Protein AF-A0A1A8VIP0-F1 (afdb_monomer)

Solvent-accessible surface area (backbone atoms only — not comparable to full-atom values): 6331 Å² total; per-residue (Å²): 91,70,69,45,44,76,73,71,49,72,47,48,66,21,36,66,68,33,74,80,50,39,43,74,36,68,90,30,36,40,79,95,49,52,78,82,60,45,67,40,96,59,84,62,82,94,52,80,91,53,63,58,21,44,44,18,65,33,34,52,54,64,33,68,80,78,44,63,19,43,43,49,69,89,47,78,83,64,72,39,43,78,48,91,53,77,28,75,64,50,52,49,50,53,32,63,76,68,64,55,75,83,76,93,123

Radius of gyration: 14.43 Å; Cα contacts (8 Å, |Δi|>4): 148; chains: 1; bounding box: 31×25×49 Å

Secondary structure (DSSP, 8-state):
-HHHHHTT---GGGSTTGGGTEEE-GGGB-GGGGGGG-------TT----TT-TTSPPTTTTBSSSS-SEEESS-TT---S--SS--HHHHHHHHHHTT------

Mean predicted aligned error: 3.68 Å

pLDDT: mean 93.76, std 9.65, range [39.34, 98.5]

Nearest PDB structures (foldseek):
  3vtg-assembly1_A  TM=9.807E-01  e=1.316E-11  Oryzias latipes
  3lqb-assembly1_A  TM=9.749E-01  e=3.129E-11  Danio rerio
  7uai-assembly1_D  TM=9.371E-01  e=1.592E-09  Homo sapiens
  4gwm-assembly1_A  TM=8.886E-01  e=8.744E-10  Homo sapiens
  7uab-assembly1_H  TM=8.991E-01  e=1.342E-08  Homo sapiens

InterPro domains:
  IPR001506 Peptidase M12A [PF01400] (1-99)
  IPR001506 Peptidase M12A [PR00480] (12-29)
  IPR001506 Peptidase M12A [PR00480] (48-63)
  IPR001506 Peptidase M12A [PR00480] (86-99)
  IPR001506 Peptidase M12A [PS51864] (1-101)
  IPR024079 Metallopeptidase, catalytic domain superfamily [G3DSA:3.40.390.10] (1-101)

Sequence (105 aa):
HEFMHALGFVHEQSRFDRDNYITIMWPNIWRDRFRNFEKFKTENLDLPYDYSSIMHFGMYAYSMDGEPTIVPKTNRNIKLGQASSLSHVDKLKINRLYQCAVKDD

Organism: Nothobranchius furzeri (NCBI:txid105023)

Foldseek 3Di:
DVVVVVVVDAALLQAPCNVVWKDFPVVQADPVCVVSNHHDPDDLLPFDRDQQACRWDFQCPRGPPSHGRMATPPDRPRTHNPHPDGDPSNVVVSCSVVVPDDPPD

Structure (mmCIF, N/CA/C/O backbone):
data_AF-A0A1A8VIP0-F1
#
_entry.id   AF-A0A1A8VIP0-F1
#
loop_
_atom_site.group_PDB
_atom_site.id
_atom_site.type_symbol
_atom_site.label_atom_id
_atom_site.label_alt_id
_atom_site.label_comp_id
_atom_site.label_asym_id
_atom_site.label_entity_id
_atom_site.label_seq_id
_atom_site.pdbx_PDB_ins_code
_atom_site.Cartn_x
_atom_site.Cartn_y
_atom_site.Cartn_z
_atom_site.occupancy
_atom_site.B_iso_or_equiv
_atom_site.auth_seq_id
_atom_site.auth_comp_id
_atom_site.auth_asym_id
_atom_site.auth_atom_id
_atom_site.pdbx_PDB_model_num
ATOM 1 N N . HIS A 1 1 ? -1.433 -8.843 7.876 1.00 95.88 1 HIS A N 1
ATOM 2 C CA . HIS A 1 1 ? -1.770 -8.612 6.464 1.00 95.88 1 HIS A CA 1
ATOM 3 C C . HIS A 1 1 ? -3.065 -9.332 6.110 1.00 95.88 1 HIS A C 1
ATOM 5 O O . HIS A 1 1 ? -4.100 -8.688 6.131 1.00 95.88 1 HIS A O 1
ATOM 11 N N . GLU A 1 2 ? -3.067 -10.661 5.957 1.00 97.31 2 GLU A N 1
ATOM 12 C CA . GLU A 1 2 ? -4.267 -11.407 5.519 1.00 97.31 2 GLU A CA 1
ATOM 13 C C . GLU A 1 2 ? -5.515 -11.203 6.390 1.00 97.31 2 GLU A C 1
ATOM 15 O O . GLU A 1 2 ? -6.611 -11.005 5.876 1.00 97.31 2 GLU A O 1
ATOM 20 N N . PHE A 1 3 ? -5.370 -11.151 7.717 1.00 96.88 3 PHE A N 1
ATOM 21 C CA . PHE A 1 3 ? -6.512 -10.848 8.587 1.00 96.88 3 PHE A CA 1
ATOM 22 C C . PHE A 1 3 ? -7.084 -9.439 8.376 1.00 96.88 3 PHE A C 1
ATOM 24 O O . PHE A 1 3 ? -8.282 -9.250 8.533 1.00 96.88 3 PHE A O 1
ATOM 31 N N . MET A 1 4 ? -6.278 -8.450 7.973 1.00 96.44 4 MET A N 1
ATOM 32 C CA . MET A 1 4 ? -6.815 -7.131 7.617 1.00 96.44 4 MET A CA 1
ATOM 33 C C . MET A 1 4 ? -7.627 -7.188 6.322 1.00 96.44 4 MET A C 1
ATOM 35 O O . MET A 1 4 ? -8.665 -6.535 6.249 1.00 96.44 4 MET A O 1
ATOM 39 N N . HIS A 1 5 ? -7.225 -8.003 5.341 1.00 97.12 5 HIS A N 1
ATOM 40 C CA . HIS A 1 5 ? -8.074 -8.273 4.179 1.00 97.12 5 HIS A CA 1
ATOM 41 C C . HIS A 1 5 ? -9.406 -8.904 4.584 1.00 97.12 5 HIS A C 1
ATOM 43 O O . HIS A 1 5 ? -10.453 -8.439 4.141 1.00 97.12 5 HIS A O 1
ATOM 49 N N . ALA A 1 6 ? -9.386 -9.896 5.481 1.00 97.44 6 ALA A N 1
ATOM 50 C CA . ALA A 1 6 ? -10.608 -10.509 6.005 1.00 97.44 6 ALA A CA 1
ATOM 51 C C . ALA A 1 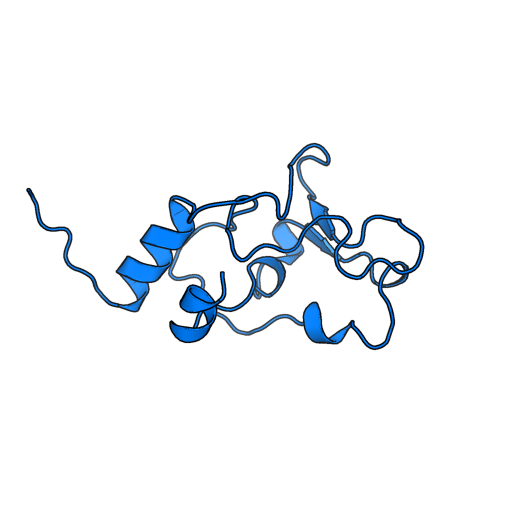6 ? -11.517 -9.502 6.740 1.00 97.44 6 ALA A C 1
ATOM 53 O O . ALA A 1 6 ? -12.736 -9.630 6.693 1.00 97.44 6 ALA A O 1
ATOM 54 N N . LEU A 1 7 ? -10.933 -8.475 7.368 1.00 95.50 7 LEU A N 1
ATOM 55 C CA . LEU A 1 7 ? -11.654 -7.367 8.003 1.00 95.50 7 LEU A CA 1
ATOM 56 C C . LEU A 1 7 ? -12.165 -6.301 7.013 1.00 95.50 7 LEU A C 1
ATOM 58 O O . LEU A 1 7 ? -12.797 -5.341 7.449 1.00 95.50 7 LEU A O 1
ATOM 62 N N . GLY A 1 8 ? -11.909 -6.445 5.710 1.00 93.94 8 GLY A N 1
ATOM 63 C CA . GLY A 1 8 ? -12.403 -5.540 4.667 1.00 93.94 8 GLY A CA 1
ATOM 64 C C . GLY A 1 8 ? -11.417 -4.459 4.218 1.00 93.94 8 GLY A C 1
ATOM 65 O O . GLY A 1 8 ? -11.790 -3.587 3.434 1.00 93.94 8 GLY A O 1
ATOM 66 N N . PHE A 1 9 ? -10.160 -4.496 4.669 1.00 95.56 9 PHE A N 1
ATOM 67 C CA . PHE A 1 9 ? -9.141 -3.551 4.210 1.00 95.56 9 PHE A CA 1
ATOM 68 C C . PHE A 1 9 ? -8.492 -4.023 2.909 1.00 95.56 9 PHE A C 1
ATOM 70 O O . PHE A 1 9 ? -8.125 -5.187 2.757 1.00 95.56 9 PHE A O 1
ATOM 77 N N . VAL A 1 10 ? -8.295 -3.103 1.970 1.00 95.62 10 VAL A N 1
ATOM 78 C CA . VAL A 1 10 ? -7.475 -3.335 0.773 1.00 95.62 10 VAL A CA 1
ATOM 79 C C . VAL A 1 10 ? -6.050 -2.840 1.008 1.00 95.62 10 VAL A C 1
ATOM 81 O O . VAL A 1 10 ? -5.738 -2.270 2.054 1.00 95.62 10 VAL A O 1
ATOM 84 N N . HIS A 1 11 ? -5.172 -3.058 0.034 1.00 97.62 11 HIS A N 1
ATOM 85 C CA . HIS A 1 11 ? -3.805 -2.567 0.116 1.00 97.62 11 HIS A CA 1
ATOM 86 C C . HIS A 1 11 ? -3.717 -1.034 0.206 1.00 97.62 11 HIS A C 1
ATOM 88 O O . HIS A 1 11 ? -4.519 -0.315 -0.393 1.00 97.62 11 HIS A O 1
ATOM 94 N N . GLU A 1 12 ? -2.693 -0.513 0.883 1.00 97.62 12 GLU A N 1
ATOM 95 C CA . GLU A 1 12 ? -2.548 0.936 1.082 1.00 97.62 12 GLU A CA 1
ATOM 96 C C . GLU A 1 12 ? -2.286 1.669 -0.242 1.00 97.62 12 GLU A C 1
ATOM 98 O O . GLU A 1 12 ? -2.905 2.698 -0.520 1.00 97.62 12 GLU A O 1
ATOM 103 N N . GLN A 1 13 ? -1.472 1.084 -1.133 1.00 97.75 13 GLN A N 1
ATOM 104 C CA . GLN A 1 13 ? -1.253 1.618 -2.486 1.00 97.75 13 GLN A CA 1
ATOM 105 C C . GLN A 1 13 ? -2.480 1.489 -3.398 1.00 97.75 13 GLN A C 1
ATOM 107 O O . GLN A 1 13 ? -2.427 1.857 -4.567 1.00 97.75 13 GLN A O 1
ATOM 112 N N . SER A 1 14 ? -3.585 0.938 -2.910 1.00 97.12 14 SER A N 1
ATOM 113 C CA . SER A 1 14 ? -4.845 0.836 -3.640 1.00 97.12 14 SER A CA 1
ATOM 114 C C . SER A 1 14 ? -5.844 1.929 -3.251 1.00 97.12 14 SER A C 1
ATOM 116 O O . SER A 1 14 ? -6.913 2.002 -3.855 1.00 97.12 14 SER A O 1
ATOM 118 N N . ARG A 1 15 ? -5.507 2.822 -2.310 1.00 96.44 15 ARG A N 1
ATOM 119 C CA . ARG A 1 15 ? -6.351 3.974 -1.959 1.00 96.44 15 ARG A CA 1
ATOM 120 C C . ARG A 1 15 ? -6.610 4.898 -3.148 1.00 96.44 15 ARG A C 1
ATOM 122 O O . ARG A 1 15 ? -5.756 5.080 -4.022 1.00 96.44 15 ARG A O 1
ATOM 129 N N . PHE A 1 16 ? -7.772 5.551 -3.145 1.00 95.44 16 PHE A N 1
ATOM 130 C CA . PHE A 1 16 ? -8.150 6.488 -4.208 1.00 95.44 16 PHE A CA 1
ATOM 131 C C . PHE A 1 16 ? -7.236 7.728 -4.279 1.00 95.44 16 PHE A C 1
ATOM 133 O O . PHE A 1 16 ? -7.017 8.262 -5.367 1.00 95.44 16 PHE A O 1
ATOM 140 N N . ASP A 1 17 ? -6.690 8.162 -3.137 1.00 95.75 17 ASP A N 1
ATOM 141 C CA . ASP A 1 17 ? -5.837 9.346 -2.971 1.00 95.75 17 ASP A CA 1
ATOM 142 C C . ASP A 1 17 ? -4.335 9.041 -3.063 1.00 95.75 17 ASP A C 1
ATOM 144 O O . ASP A 1 17 ? -3.518 9.954 -2.931 1.00 95.75 17 ASP A O 1
ATOM 148 N N . ARG A 1 18 ? -3.945 7.784 -3.323 1.00 96.88 18 ARG A N 1
ATOM 149 C CA . ARG A 1 18 ? -2.536 7.349 -3.336 1.00 96.88 18 ARG A CA 1
ATOM 150 C C . ARG A 1 18 ? -1.637 8.201 -4.232 1.00 96.88 18 ARG A C 1
ATOM 152 O O . ARG A 1 18 ? -0.453 8.339 -3.952 1.00 96.88 18 ARG A O 1
ATOM 159 N N . ASP A 1 19 ? -2.187 8.750 -5.319 1.00 97.31 19 ASP A N 1
ATOM 160 C CA . ASP A 1 19 ? -1.408 9.469 -6.326 1.00 97.31 19 ASP A CA 1
ATOM 161 C C . ASP A 1 19 ? -0.910 10.816 -5.772 1.00 97.31 19 ASP A C 1
ATOM 163 O O . ASP A 1 19 ? -0.071 11.459 -6.393 1.00 9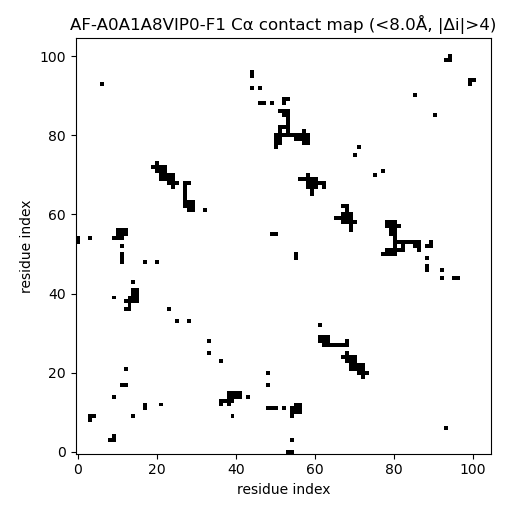7.31 19 ASP A O 1
ATOM 167 N N . ASN A 1 20 ? -1.353 11.239 -4.584 1.00 97.06 20 ASN A N 1
ATOM 168 C CA . ASN A 1 20 ? -0.762 12.359 -3.847 1.00 97.06 20 ASN A CA 1
ATOM 169 C C . ASN A 1 20 ? 0.539 11.971 -3.115 1.00 97.06 20 ASN A C 1
ATOM 171 O O . ASN A 1 20 ? 1.338 12.841 -2.779 1.00 97.06 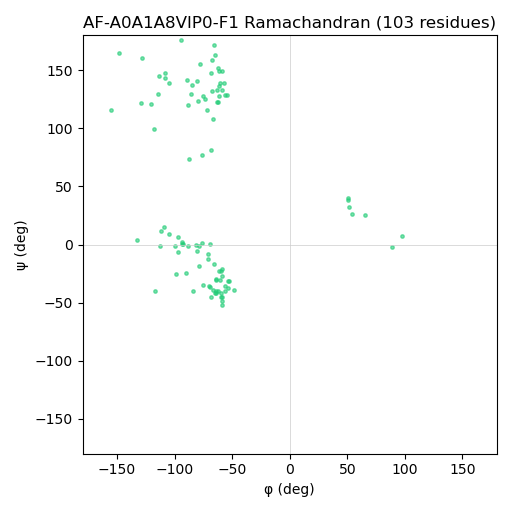20 ASN A O 1
ATOM 175 N N . TYR A 1 21 ? 0.775 10.675 -2.895 1.00 97.50 21 TYR A N 1
ATOM 176 C CA . TYR A 1 21 ? 1.817 10.145 -2.009 1.00 97.50 21 TYR A CA 1
ATOM 177 C C . TYR A 1 21 ? 2.860 9.315 -2.760 1.00 97.50 21 TYR A C 1
ATOM 179 O O . TYR A 1 21 ? 4.059 9.434 -2.511 1.00 97.50 21 TYR A O 1
ATOM 187 N N . ILE A 1 22 ? 2.423 8.507 -3.723 1.00 98.38 22 ILE A N 1
ATOM 188 C CA . ILE A 1 22 ? 3.275 7.597 -4.491 1.00 98.38 22 ILE A CA 1
ATOM 189 C C . ILE A 1 22 ? 3.078 7.777 -5.996 1.00 98.38 22 ILE A C 1
ATOM 191 O O . ILE A 1 22 ? 2.061 8.288 -6.465 1.00 98.38 22 ILE A O 1
ATOM 195 N N . THR A 1 23 ? 4.064 7.317 -6.757 1.00 98.31 23 THR A N 1
ATOM 196 C CA . THR A 1 23 ? 3.989 7.130 -8.205 1.00 98.31 23 THR A CA 1
ATOM 197 C C . THR A 1 23 ? 4.094 5.639 -8.509 1.00 98.31 23 THR A C 1
ATOM 199 O O . THR A 1 23 ? 5.016 4.978 -8.029 1.00 98.31 23 THR A O 1
ATOM 202 N N . ILE A 1 24 ? 3.161 5.119 -9.311 1.00 98.50 24 ILE A N 1
ATOM 203 C CA . ILE A 1 24 ? 3.224 3.752 -9.842 1.00 98.50 24 ILE A CA 1
ATOM 204 C C . ILE A 1 24 ? 4.005 3.768 -11.157 1.00 98.50 24 ILE A C 1
ATOM 206 O O . ILE A 1 24 ? 3.608 4.434 -12.114 1.00 98.50 24 ILE A O 1
ATOM 210 N N . MET A 1 25 ? 5.104 3.021 -11.210 1.00 98.12 25 MET A N 1
ATOM 211 C CA . MET A 1 25 ? 5.944 2.873 -12.398 1.00 98.12 25 MET A CA 1
ATOM 212 C C . MET A 1 25 ? 5.410 1.728 -13.264 1.00 98.12 25 MET A C 1
ATOM 214 O O . MET A 1 25 ? 5.987 0.647 -13.307 1.00 98.12 25 MET A O 1
ATOM 218 N N . TRP A 1 26 ? 4.288 1.962 -13.952 1.00 98.00 26 TRP A N 1
ATOM 219 C CA . TRP A 1 26 ? 3.621 0.960 -14.801 1.00 98.00 26 TRP A CA 1
ATOM 220 C C . TRP A 1 26 ? 4.534 0.201 -15.777 1.00 98.00 26 TRP A C 1
ATOM 222 O O . TRP A 1 26 ? 4.337 -1.005 -15.915 1.00 98.00 26 TRP A O 1
ATOM 232 N N . PRO A 1 27 ? 5.532 0.837 -16.430 1.00 97.88 27 PRO A N 1
ATOM 233 C CA . PRO A 1 27 ? 6.452 0.126 -17.317 1.00 97.88 27 PRO A CA 1
ATOM 234 C C . PRO A 1 27 ? 7.289 -0.958 -16.627 1.00 97.88 27 PRO A C 1
ATOM 236 O O . PRO A 1 27 ? 7.713 -1.882 -17.307 1.00 97.88 27 PRO A O 1
ATOM 239 N N . ASN A 1 28 ? 7.485 -0.867 -15.307 1.00 98.38 28 ASN A N 1
ATOM 240 C CA . ASN A 1 28 ? 8.339 -1.772 -14.531 1.00 98.38 28 ASN A CA 1
ATOM 241 C C . ASN A 1 28 ? 7.552 -2.959 -13.941 1.00 98.38 28 ASN A C 1
ATOM 243 O O . ASN A 1 28 ? 8.113 -3.775 -13.214 1.00 98.38 28 ASN A O 1
ATOM 247 N N . ILE A 1 29 ? 6.241 -3.049 -14.190 1.00 98.50 29 ILE A N 1
ATOM 248 C CA . ILE A 1 29 ? 5.353 -4.063 -13.604 1.00 98.50 29 ILE A CA 1
ATOM 249 C C . ILE A 1 29 ? 5.028 -5.127 -14.657 1.00 98.50 29 ILE A C 1
ATOM 251 O O . ILE A 1 29 ? 4.705 -4.808 -15.803 1.00 98.50 29 ILE A O 1
ATOM 255 N N . TRP A 1 30 ? 5.018 -6.403 -14.261 1.00 97.94 30 TRP A N 1
ATOM 256 C CA . TRP A 1 30 ? 4.478 -7.468 -15.112 1.00 97.94 30 TRP A CA 1
ATOM 257 C C . TRP A 1 30 ? 3.033 -7.162 -15.543 1.00 97.94 30 TRP A C 1
ATOM 259 O O . TRP A 1 30 ? 2.167 -6.892 -14.710 1.00 97.94 30 TRP A O 1
ATOM 269 N N . ARG A 1 31 ? 2.740 -7.231 -16.849 1.00 96.50 31 ARG A N 1
ATOM 270 C CA . ARG A 1 31 ? 1.421 -6.846 -17.399 1.00 96.50 31 ARG A CA 1
ATOM 271 C C . ARG A 1 31 ? 0.249 -7.604 -16.766 1.00 96.50 31 ARG A C 1
ATOM 273 O O . ARG A 1 31 ? -0.808 -7.023 -16.540 1.00 96.50 31 ARG A O 1
ATOM 280 N N . ASP A 1 32 ? 0.439 -8.877 -16.431 1.00 97.50 32 ASP A N 1
ATOM 281 C CA . ASP A 1 32 ? -0.558 -9.727 -15.766 1.00 97.50 32 ASP A CA 1
ATOM 282 C C . ASP A 1 32 ? -0.716 -9.432 -14.256 1.00 97.50 32 ASP A C 1
ATOM 284 O O . ASP A 1 32 ? -1.504 -10.082 -13.567 1.00 97.50 32 ASP A O 1
ATOM 288 N N . ARG A 1 33 ? 0.016 -8.444 -13.726 1.00 97.69 33 ARG A N 1
ATOM 289 C CA . ARG A 1 33 ? -0.059 -7.957 -12.339 1.00 97.69 33 ARG A CA 1
ATOM 290 C C . ARG A 1 33 ? -0.614 -6.541 -12.220 1.00 97.69 33 ARG A C 1
ATOM 292 O O . ARG A 1 33 ? -0.796 -6.081 -11.097 1.00 97.69 33 ARG A O 1
ATOM 299 N N . PHE A 1 34 ? -0.955 -5.865 -13.321 1.00 97.62 34 PHE A N 1
ATOM 300 C CA . PHE A 1 34 ? -1.485 -4.490 -13.292 1.00 97.62 34 PHE A CA 1
ATOM 301 C C . PHE A 1 34 ? -2.701 -4.330 -12.372 1.00 97.62 34 PHE A C 1
ATOM 303 O O . PHE A 1 34 ? -2.789 -3.346 -11.640 1.00 97.62 34 PHE A O 1
ATOM 310 N N . ARG A 1 35 ? -3.581 -5.337 -12.331 1.00 97.06 35 ARG A N 1
ATOM 311 C CA . ARG A 1 35 ? -4.772 -5.335 -11.468 1.00 97.06 35 ARG A CA 1
ATOM 312 C C . ARG A 1 35 ? -4.445 -5.205 -9.974 1.00 97.06 35 ARG A C 1
ATOM 314 O O . ARG A 1 35 ? -5.227 -4.627 -9.230 1.00 97.06 35 ARG A O 1
ATOM 321 N N . ASN A 1 36 ? -3.264 -5.647 -9.532 1.00 97.44 36 ASN A N 1
ATOM 322 C CA . ASN A 1 36 ? -2.826 -5.524 -8.134 1.00 97.44 36 ASN A CA 1
ATOM 323 C C . ASN A 1 36 ? -2.494 -4.075 -7.725 1.00 97.44 36 ASN A C 1
ATOM 325 O O . ASN A 1 36 ? -2.314 -3.790 -6.541 1.00 97.44 36 ASN A O 1
ATOM 329 N N . PHE A 1 37 ? -2.395 -3.170 -8.700 1.00 98.00 37 PHE A N 1
ATOM 330 C CA . PHE A 1 37 ? -2.119 -1.747 -8.519 1.00 98.00 37 PHE A CA 1
ATOM 331 C C . PHE A 1 37 ? -3.330 -0.886 -8.890 1.00 98.00 37 PHE A C 1
ATOM 333 O O . PHE A 1 37 ? -3.208 0.334 -9.015 1.00 98.00 37 PHE A O 1
ATOM 340 N N . GLU A 1 38 ? -4.513 -1.468 -9.084 1.00 96.31 38 GLU A N 1
ATOM 341 C CA . GLU A 1 38 ? -5.731 -0.694 -9.317 1.00 96.31 38 GLU A CA 1
ATOM 342 C C . GLU A 1 38 ? -6.141 0.079 -8.054 1.00 96.31 38 GLU A C 1
ATOM 344 O O . GLU A 1 38 ? -5.874 -0.333 -6.918 1.00 96.31 38 GLU A O 1
ATOM 349 N N . LYS A 1 39 ? -6.736 1.260 -8.264 1.00 96.56 39 LYS A N 1
ATOM 350 C CA . LYS A 1 39 ? -7.340 2.042 -7.181 1.00 96.56 39 LYS A CA 1
ATOM 351 C C . LYS A 1 39 ? -8.711 1.472 -6.870 1.00 96.56 39 LYS A C 1
ATOM 353 O O . LYS A 1 39 ? -9.476 1.167 -7.780 1.00 96.56 39 LYS A O 1
ATOM 358 N N . PHE A 1 40 ? -9.044 1.435 -5.593 1.00 92.38 40 PHE A N 1
ATOM 359 C CA . PHE A 1 40 ? -10.380 1.143 -5.110 1.00 92.38 40 PHE A CA 1
ATOM 360 C C . PHE A 1 40 ? -10.988 2.429 -4.556 1.00 92.38 40 PHE A C 1
ATOM 362 O O . PHE A 1 40 ? -10.287 3.291 -4.018 1.00 92.38 40 PHE A O 1
ATOM 369 N N . LYS A 1 41 ? -12.309 2.570 -4.686 1.00 85.81 41 LYS A N 1
ATOM 370 C CA . LYS A 1 41 ? -13.053 3.647 -4.030 1.00 85.81 41 LYS A CA 1
ATOM 371 C C . LYS A 1 41 ? -13.192 3.297 -2.547 1.00 85.81 41 LYS A C 1
ATOM 373 O O . LYS A 1 41 ? -14.219 2.788 -2.117 1.00 85.81 41 LYS A O 1
ATOM 378 N N . THR A 1 42 ? -12.108 3.487 -1.807 1.00 78.12 42 THR A N 1
ATOM 379 C CA . THR A 1 42 ? -12.026 3.226 -0.369 1.00 78.12 42 THR A CA 1
ATOM 380 C C . THR A 1 42 ? -12.440 4.459 0.414 1.00 78.12 42 THR A C 1
ATOM 382 O O . THR A 1 42 ? -12.067 5.575 0.054 1.00 78.12 42 THR A O 1
ATOM 385 N N . GLU A 1 43 ? -13.147 4.271 1.522 1.00 79.19 43 GLU A N 1
ATOM 386 C CA . GLU A 1 43 ? -13.209 5.309 2.545 1.00 79.19 43 GLU A CA 1
ATOM 387 C C . GLU A 1 43 ? -11.884 5.322 3.305 1.00 79.19 43 GLU A C 1
ATOM 389 O O . GLU A 1 43 ? -11.419 4.295 3.796 1.00 79.19 43 GLU A O 1
ATOM 394 N N . ASN A 1 44 ? -11.259 6.493 3.403 1.00 85.38 44 ASN A N 1
ATOM 395 C CA . ASN A 1 44 ? -9.999 6.643 4.132 1.00 85.38 44 ASN A CA 1
ATOM 396 C C . ASN A 1 44 ? -10.211 6.776 5.646 1.00 85.38 44 ASN A C 1
ATOM 398 O O . ASN A 1 44 ? -9.234 6.919 6.378 1.00 85.38 44 ASN A O 1
ATOM 402 N N . LEU A 1 45 ? -11.470 6.742 6.105 1.00 89.81 45 LEU A N 1
ATOM 403 C CA . LEU A 1 45 ? -11.872 6.889 7.505 1.00 89.81 45 LEU A CA 1
ATOM 404 C C . LEU A 1 45 ? -11.271 8.140 8.163 1.00 89.81 45 LEU A C 1
ATOM 406 O O . LEU A 1 45 ? -10.934 8.093 9.343 1.00 89.81 45 LEU A O 1
ATOM 410 N N . ASP A 1 46 ? -11.059 9.218 7.398 1.00 91.31 46 ASP A N 1
ATOM 411 C CA . ASP A 1 46 ? -10.342 10.436 7.808 1.00 91.31 46 ASP A CA 1
ATOM 412 C C . ASP A 1 46 ? -8.960 10.169 8.434 1.00 91.31 46 ASP A C 1
ATOM 414 O O . ASP A 1 46 ? -8.556 10.796 9.420 1.00 91.31 46 ASP A O 1
ATOM 418 N N . LEU A 1 47 ? -8.237 9.184 7.891 1.00 95.31 47 LEU A N 1
ATOM 419 C CA . LEU A 1 47 ? -6.878 8.826 8.287 1.00 95.31 47 LEU A CA 1
ATOM 420 C C . LEU A 1 47 ? -5.868 9.107 7.162 1.00 95.31 47 LEU A C 1
ATOM 422 O O . LEU A 1 47 ? -6.168 8.918 5.972 1.00 95.31 47 LEU A O 1
ATOM 426 N N . PRO A 1 48 ? -4.641 9.530 7.521 1.00 96.38 48 PRO A N 1
ATOM 427 C CA . PRO A 1 48 ? -3.599 9.830 6.546 1.00 96.38 48 PRO A CA 1
ATOM 428 C C . PRO A 1 48 ? -3.165 8.577 5.774 1.00 96.38 48 PRO A C 1
ATOM 430 O O . PRO A 1 48 ? -3.433 7.444 6.182 1.00 96.38 48 PRO A O 1
ATOM 433 N N . TYR A 1 49 ? -2.492 8.790 4.644 1.00 96.94 49 TYR A N 1
ATOM 434 C CA . TYR A 1 49 ? -1.803 7.724 3.919 1.00 96.94 49 TYR A CA 1
ATOM 435 C C . TYR A 1 49 ? -0.619 7.211 4.740 1.00 96.94 49 TYR A C 1
ATOM 437 O O . TYR A 1 49 ? 0.185 8.010 5.228 1.00 96.94 49 TYR A O 1
ATOM 445 N N . ASP A 1 50 ? -0.498 5.893 4.877 1.00 97.06 50 ASP A N 1
ATOM 446 C CA . ASP A 1 50 ? 0.505 5.284 5.745 1.00 97.06 50 ASP A CA 1
ATOM 447 C C . ASP A 1 50 ? 1.507 4.408 4.983 1.00 97.06 50 ASP A C 1
ATOM 449 O O . ASP A 1 50 ? 1.273 3.230 4.719 1.00 97.06 50 ASP A O 1
ATOM 453 N N . TYR A 1 51 ? 2.686 4.964 4.700 1.00 97.25 51 TYR A N 1
ATOM 454 C CA . TYR A 1 51 ? 3.795 4.222 4.087 1.00 97.25 51 TYR A CA 1
ATOM 455 C C . TYR A 1 51 ? 4.272 3.015 4.915 1.00 97.25 51 TYR A C 1
ATOM 457 O O . TYR A 1 51 ? 4.882 2.102 4.361 1.00 97.25 51 TYR A O 1
ATOM 465 N N . SER A 1 52 ? 4.019 3.021 6.229 1.00 96.69 52 SER A N 1
ATOM 466 C CA . SER A 1 52 ? 4.404 1.958 7.163 1.00 96.69 52 SER A CA 1
ATOM 467 C C . SER A 1 52 ? 3.313 0.912 7.389 1.00 96.69 52 SER A C 1
ATOM 469 O O . SER A 1 52 ? 3.534 -0.026 8.156 1.00 96.69 52 SER A O 1
ATOM 471 N N . SER A 1 53 ? 2.159 1.053 6.729 1.00 97.69 53 SER A N 1
ATOM 472 C CA . SER A 1 53 ? 1.051 0.112 6.859 1.00 97.69 53 SER A CA 1
ATOM 473 C C . SER A 1 53 ? 1.504 -1.296 6.490 1.00 97.69 53 SER A C 1
ATOM 475 O O . SER A 1 53 ? 2.182 -1.504 5.477 1.00 97.69 53 SER A O 1
ATOM 477 N N . ILE A 1 54 ? 1.051 -2.288 7.262 1.00 98.06 54 ILE A N 1
ATOM 478 C CA . ILE A 1 54 ? 1.244 -3.697 6.904 1.00 98.06 54 ILE A CA 1
ATOM 479 C C . ILE A 1 54 ? 0.607 -4.023 5.550 1.00 98.06 54 ILE A C 1
ATOM 481 O O . ILE A 1 54 ? 0.994 -5.003 4.926 1.00 98.06 54 ILE A O 1
ATOM 485 N N . MET A 1 55 ? -0.352 -3.208 5.101 1.00 97.75 55 MET A N 1
ATOM 486 C CA . MET A 1 55 ? -1.085 -3.352 3.846 1.00 97.75 55 MET A CA 1
ATOM 487 C C . MET A 1 55 ? -0.399 -2.668 2.661 1.00 97.75 55 MET A C 1
ATOM 489 O O . MET A 1 55 ? -0.921 -2.724 1.550 1.00 97.75 55 MET A O 1
ATOM 493 N N . HIS A 1 56 ? 0.741 -2.005 2.855 1.00 98.19 56 HIS A N 1
ATOM 494 C CA . HIS A 1 56 ? 1.450 -1.339 1.768 1.00 98.19 56 HIS A CA 1
ATOM 495 C C . HIS A 1 56 ? 2.383 -2.314 1.039 1.00 98.19 56 HIS A C 1
ATOM 497 O O . HIS A 1 56 ? 3.230 -2.962 1.652 1.00 98.19 56 HIS A O 1
ATOM 503 N N . PHE A 1 57 ? 2.300 -2.377 -0.289 1.00 98.31 57 PHE A N 1
ATOM 504 C CA . PHE A 1 57 ? 3.281 -3.109 -1.095 1.00 98.31 57 PHE A CA 1
ATOM 505 C C . PHE A 1 57 ? 4.699 -2.553 -0.970 1.00 98.31 57 PHE A C 1
ATOM 507 O O . PHE A 1 57 ? 4.913 -1.359 -0.762 1.00 98.31 57 PHE A O 1
ATOM 514 N N . GLY A 1 58 ? 5.685 -3.429 -1.150 1.00 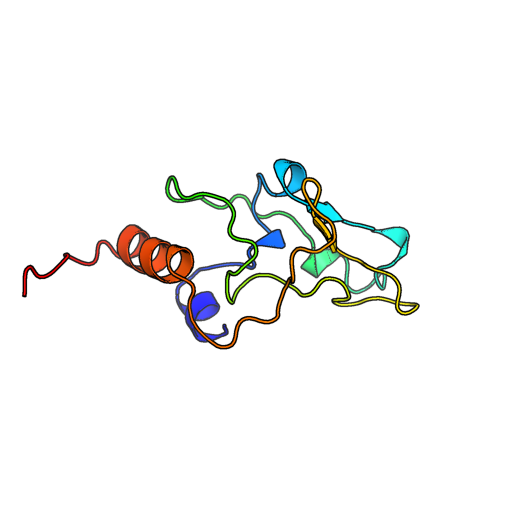97.69 58 GLY A N 1
ATOM 515 C CA . GLY A 1 58 ? 7.083 -3.026 -1.243 1.00 97.69 58 GLY A CA 1
ATOM 516 C C . GLY A 1 58 ? 7.386 -2.225 -2.511 1.00 97.69 58 GLY A C 1
ATOM 517 O O . GLY A 1 58 ? 6.692 -2.341 -3.518 1.00 97.69 58 GLY A O 1
ATOM 518 N N . MET A 1 59 ? 8.479 -1.459 -2.470 1.00 97.50 59 MET A N 1
ATOM 519 C CA . MET A 1 59 ? 8.968 -0.637 -3.590 1.00 97.50 59 MET A CA 1
ATOM 520 C C . MET A 1 59 ? 9.162 -1.430 -4.893 1.00 97.50 59 MET A C 1
ATOM 522 O O . MET A 1 59 ? 8.981 -0.873 -5.968 1.00 97.50 59 MET A O 1
ATOM 526 N N . TYR A 1 60 ? 9.505 -2.715 -4.791 1.00 97.69 60 TYR A N 1
ATOM 527 C CA . TYR A 1 60 ? 9.807 -3.608 -5.917 1.00 97.69 60 TYR A CA 1
ATOM 528 C C . TYR A 1 60 ? 8.724 -4.674 -6.144 1.00 97.69 60 TYR A C 1
ATOM 530 O O . TYR A 1 60 ? 8.965 -5.682 -6.809 1.00 97.69 60 TYR A O 1
ATOM 538 N N . ALA A 1 61 ? 7.535 -4.506 -5.555 1.00 97.94 61 ALA A N 1
ATOM 539 C CA . ALA A 1 61 ? 6.457 -5.480 -5.686 1.00 97.94 61 ALA A CA 1
ATOM 540 C C . ALA A 1 61 ? 6.119 -5.714 -7.165 1.00 97.94 61 ALA A C 1
ATOM 542 O O . ALA A 1 61 ? 5.889 -4.757 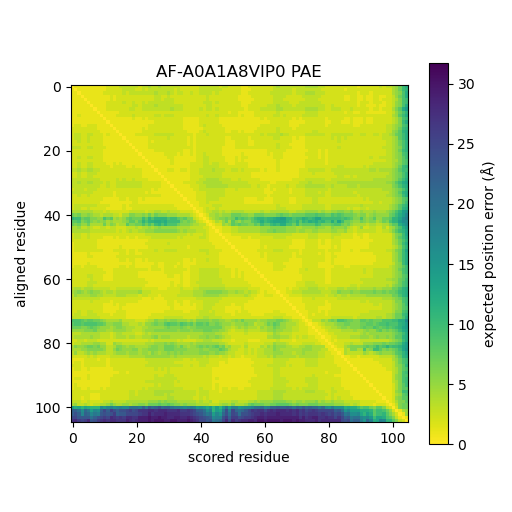-7.900 1.00 97.94 61 ALA A O 1
ATOM 543 N N . TYR A 1 62 ? 6.083 -6.979 -7.591 1.00 98.00 62 TYR A N 1
ATOM 544 C CA . TYR A 1 62 ? 5.781 -7.388 -8.972 1.00 98.00 62 TYR A CA 1
ATOM 545 C C . TYR A 1 62 ? 6.658 -6.741 -10.059 1.00 98.00 62 TYR A C 1
ATOM 547 O O . TYR A 1 62 ? 6.220 -6.634 -11.208 1.00 98.00 62 TYR A O 1
ATOM 555 N N . SER A 1 63 ? 7.877 -6.330 -9.703 1.00 98.12 63 SER A N 1
ATOM 556 C CA . SER A 1 63 ? 8.849 -5.814 -10.663 1.00 98.12 63 SER A CA 1
ATOM 557 C C . SER A 1 63 ? 9.198 -6.866 -11.721 1.00 98.12 63 SER A C 1
ATOM 559 O O . SER A 1 63 ? 9.329 -8.054 -11.404 1.00 98.12 63 SER A O 1
ATOM 561 N N . MET A 1 64 ? 9.320 -6.435 -12.977 1.00 97.38 64 MET A N 1
ATOM 562 C CA . MET A 1 64 ? 9.669 -7.313 -14.098 1.00 97.38 64 MET A CA 1
ATOM 563 C C . MET A 1 64 ? 11.167 -7.428 -14.368 1.00 97.38 64 MET A C 1
ATOM 565 O O . MET A 1 64 ? 11.613 -8.434 -14.911 1.00 97.38 64 MET A O 1
ATOM 569 N N . ASP A 1 65 ? 11.937 -6.429 -13.964 1.00 95.88 65 ASP A N 1
ATOM 570 C CA . ASP A 1 65 ? 13.359 -6.264 -14.272 1.00 95.88 65 ASP A CA 1
ATOM 571 C C . ASP A 1 65 ? 14.200 -5.909 -13.033 1.00 95.88 65 ASP A C 1
ATOM 573 O O . ASP A 1 65 ? 15.408 -5.717 -13.136 1.00 95.88 65 ASP A O 1
ATOM 577 N N . GLY A 1 66 ? 13.579 -5.872 -11.851 1.00 96.44 66 GLY A N 1
ATOM 578 C CA . GLY A 1 66 ? 14.222 -5.472 -10.600 1.00 96.44 66 GLY A CA 1
ATOM 579 C C . GLY A 1 66 ? 14.154 -3.969 -10.330 1.00 96.44 66 GLY A C 1
ATOM 580 O O . GLY A 1 66 ? 14.574 -3.538 -9.257 1.00 96.44 66 GLY A O 1
ATOM 581 N N . GLU A 1 67 ? 13.578 -3.173 -11.235 1.00 97.94 67 GLU A N 1
ATOM 582 C CA . GLU A 1 67 ? 13.396 -1.739 -11.032 1.00 97.94 67 GLU A CA 1
ATOM 583 C C . GLU A 1 67 ? 12.206 -1.430 -10.101 1.00 97.94 67 GLU A C 1
ATOM 585 O O . GLU A 1 67 ? 11.264 -2.229 -9.986 1.00 97.94 67 GLU A O 1
ATOM 590 N N . PRO A 1 68 ? 12.202 -0.268 -9.416 1.00 97.69 68 PRO A N 1
ATOM 591 C CA . PRO A 1 68 ? 11.108 0.130 -8.535 1.00 97.69 68 PRO A CA 1
ATOM 592 C C . PRO A 1 68 ? 9.760 0.210 -9.263 1.00 97.69 68 PRO A C 1
ATOM 594 O O . PRO A 1 68 ? 9.645 0.857 -10.303 1.00 97.69 68 PRO A O 1
ATOM 597 N N . THR A 1 69 ? 8.714 -0.369 -8.676 1.00 98.50 69 THR A N 1
ATOM 598 C CA . THR A 1 69 ? 7.325 -0.297 -9.160 1.00 98.50 69 THR A CA 1
ATOM 599 C C . THR A 1 69 ? 6.498 0.748 -8.419 1.00 98.50 69 THR A C 1
ATOM 601 O O . THR A 1 69 ? 5.548 1.296 -8.980 1.00 98.50 69 THR A O 1
ATOM 604 N N . ILE A 1 70 ? 6.874 1.073 -7.178 1.00 98.44 70 ILE A N 1
ATOM 605 C CA . ILE A 1 70 ? 6.229 2.098 -6.350 1.00 98.44 70 ILE A CA 1
ATOM 606 C C . ILE A 1 70 ? 7.288 3.048 -5.801 1.00 98.44 70 ILE A C 1
ATOM 608 O O . ILE A 1 70 ? 8.180 2.629 -5.065 1.00 98.44 70 ILE A O 1
ATOM 612 N N . VAL A 1 71 ? 7.161 4.341 -6.102 1.00 98.00 71 VAL A N 1
ATOM 613 C CA . VAL A 1 71 ? 8.115 5.368 -5.661 1.00 98.00 71 VAL A CA 1
ATOM 614 C C . VAL A 1 71 ? 7.401 6.429 -4.816 1.00 98.00 71 VAL A C 1
ATOM 616 O O . VAL A 1 71 ? 6.491 7.084 -5.329 1.00 98.00 71 VAL A O 1
ATOM 619 N N . PRO A 1 72 ? 7.797 6.649 -3.548 1.00 97.81 72 PRO A N 1
ATOM 620 C CA . PRO A 1 72 ? 7.288 7.761 -2.745 1.00 97.81 72 PRO A CA 1
ATOM 621 C C . PRO A 1 72 ? 7.636 9.116 -3.372 1.00 97.81 72 PRO A C 1
ATOM 623 O O . PRO A 1 72 ? 8.772 9.338 -3.798 1.00 97.81 72 PRO A O 1
ATOM 626 N N . LYS A 1 73 ? 6.675 10.044 -3.392 1.00 97.19 73 LYS A N 1
ATOM 627 C CA . LYS A 1 73 ? 6.847 11.375 -3.994 1.00 97.19 73 LYS A CA 1
ATOM 628 C C . LYS A 1 73 ? 7.683 12.322 -3.140 1.00 97.19 73 LYS A C 1
ATOM 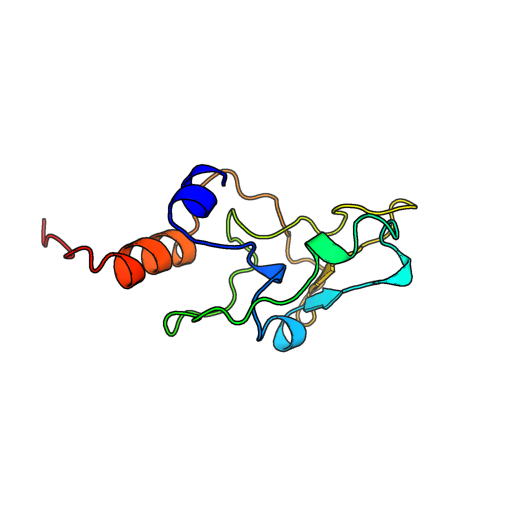630 O O . LYS A 1 73 ? 8.420 13.135 -3.686 1.00 97.19 73 LYS A O 1
ATOM 635 N N . THR A 1 74 ? 7.567 12.233 -1.817 1.00 92.12 74 THR A N 1
ATOM 636 C CA . THR A 1 74 ? 8.223 13.173 -0.895 1.00 92.12 74 THR A CA 1
ATOM 637 C C . THR A 1 74 ? 9.666 12.792 -0.589 1.00 92.12 74 THR A C 1
ATOM 639 O O . THR A 1 74 ? 10.525 13.663 -0.495 1.00 92.12 74 T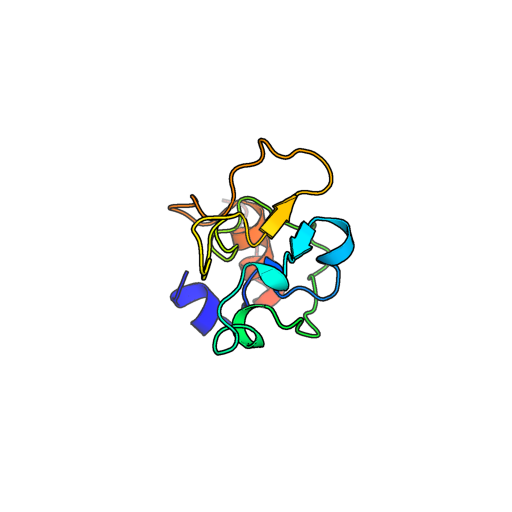HR A O 1
ATOM 642 N N . ASN A 1 75 ? 9.951 11.498 -0.420 1.00 91.19 75 ASN A N 1
ATOM 643 C CA . ASN A 1 75 ? 11.280 11.021 -0.059 1.00 91.19 75 ASN A CA 1
ATOM 644 C C . ASN A 1 75 ? 11.491 9.568 -0.508 1.00 91.19 75 ASN A C 1
ATOM 646 O O . ASN A 1 75 ? 10.864 8.647 0.014 1.00 91.19 75 ASN A O 1
ATOM 650 N N . ARG A 1 76 ? 12.435 9.350 -1.430 1.00 87.81 76 ARG A N 1
ATOM 651 C CA . ARG A 1 76 ? 12.769 8.016 -1.959 1.00 87.81 76 ARG A CA 1
ATOM 652 C C . ARG A 1 76 ? 13.385 7.066 -0.926 1.00 87.81 76 ARG A C 1
ATOM 654 O O . ARG A 1 76 ? 13.374 5.863 -1.150 1.00 87.81 76 ARG A O 1
ATOM 661 N N . ASN A 1 77 ? 13.877 7.577 0.204 1.00 91.69 77 ASN A N 1
ATOM 662 C CA . ASN A 1 77 ? 14.439 6.763 1.286 1.00 91.69 77 ASN A CA 1
ATOM 663 C C . ASN A 1 77 ? 13.365 6.152 2.202 1.00 91.69 77 ASN A C 1
ATOM 665 O O . ASN A 1 77 ? 13.698 5.382 3.104 1.00 91.69 77 ASN A O 1
ATOM 669 N N . ILE A 1 78 ? 12.086 6.494 2.004 1.00 93.38 78 ILE A N 1
ATOM 670 C CA . ILE A 1 78 ? 10.980 5.863 2.728 1.00 93.38 78 ILE A CA 1
ATOM 671 C C . ILE A 1 78 ? 10.938 4.379 2.352 1.00 93.38 78 ILE A C 1
ATOM 673 O O . ILE A 1 78 ? 10.804 4.009 1.185 1.00 93.38 78 ILE A O 1
ATOM 677 N N . LYS A 1 79 ? 11.039 3.526 3.371 1.00 92.12 79 LYS A N 1
ATOM 678 C CA . LYS A 1 79 ? 10.956 2.074 3.228 1.00 92.12 79 LYS A CA 1
ATOM 679 C C . LYS A 1 79 ? 9.492 1.659 3.115 1.00 92.12 79 LYS A C 1
ATOM 681 O O . LYS A 1 79 ? 8.704 1.955 4.006 1.00 92.12 79 LYS A O 1
ATOM 686 N N . LEU A 1 80 ? 9.153 0.956 2.037 1.00 96.50 80 LEU A N 1
ATOM 687 C CA . LEU A 1 80 ? 7.806 0.446 1.771 1.00 96.50 80 LEU A CA 1
ATOM 688 C C . LEU A 1 80 ? 7.762 -1.073 1.940 1.00 96.50 80 LEU A C 1
ATOM 690 O O . LEU A 1 80 ? 8.714 -1.756 1.557 1.00 96.50 80 LEU A O 1
ATOM 694 N N . GLY A 1 81 ? 6.652 -1.597 2.464 1.00 93.31 81 GLY A N 1
ATOM 695 C CA . GLY A 1 81 ? 6.374 -3.038 2.522 1.00 93.31 81 GLY A CA 1
ATOM 696 C C . GLY A 1 81 ? 7.311 -3.858 3.413 1.00 93.31 81 GLY A C 1
ATOM 697 O O . GLY A 1 81 ? 7.493 -5.045 3.172 1.00 93.31 81 GLY A O 1
ATOM 698 N N . GLN A 1 82 ? 7.927 -3.236 4.423 1.00 89.62 82 GLN A N 1
ATOM 699 C CA . GLN A 1 82 ? 8.815 -3.909 5.391 1.00 89.62 82 GLN A CA 1
ATOM 700 C C . GLN A 1 82 ? 8.156 -4.121 6.764 1.00 89.62 82 GLN A C 1
ATOM 702 O O . GLN A 1 82 ? 8.826 -4.470 7.734 1.00 89.62 82 GLN A O 1
ATOM 707 N N . ALA A 1 83 ? 6.853 -3.865 6.875 1.00 91.56 83 ALA A N 1
ATOM 708 C CA . ALA A 1 83 ? 6.133 -3.943 8.135 1.00 91.56 83 ALA A CA 1
ATOM 709 C C . ALA A 1 83 ? 5.914 -5.402 8.570 1.00 91.56 83 ALA A C 1
ATOM 711 O O . ALA A 1 83 ? 5.339 -6.207 7.841 1.00 91.56 83 ALA A O 1
ATOM 712 N N . SER A 1 84 ? 6.341 -5.728 9.792 1.00 93.44 84 SER A N 1
ATOM 713 C CA . SER A 1 84 ? 6.109 -7.025 10.448 1.00 93.44 84 SER A CA 1
ATOM 714 C C . SER A 1 84 ? 4.915 -7.014 11.409 1.00 93.44 84 SER A C 1
ATOM 716 O O . SER A 1 84 ? 4.535 -8.050 11.949 1.00 93.44 84 SER A O 1
ATOM 718 N N . SER A 1 85 ? 4.323 -5.844 11.649 1.00 96.12 85 SER A N 1
ATOM 719 C CA . SER A 1 85 ? 3.221 -5.642 12.590 1.00 96.12 85 SER A CA 1
ATOM 720 C C . SER A 1 85 ? 2.294 -4.528 12.108 1.00 96.12 85 SER A C 1
ATOM 722 O O . SER A 1 85 ? 2.647 -3.774 11.203 1.00 96.12 85 SER A O 1
ATOM 724 N N . LEU A 1 86 ? 1.097 -4.449 12.700 1.00 97.44 86 LEU A N 1
ATOM 725 C CA . LEU A 1 86 ? 0.147 -3.369 12.432 1.00 97.44 86 LEU A CA 1
ATOM 726 C C . LEU A 1 86 ? 0.757 -2.022 12.823 1.00 97.44 86 LEU A C 1
ATOM 728 O O . LEU A 1 86 ? 1.176 -1.847 13.976 1.00 97.44 86 LEU A O 1
ATOM 732 N N . SER A 1 87 ? 0.733 -1.063 11.902 1.00 97.38 87 SER A N 1
ATOM 733 C CA . SER A 1 87 ? 1.102 0.312 12.211 1.00 97.38 87 SER A CA 1
ATOM 734 C C . SER A 1 87 ? 0.103 0.947 13.189 1.00 97.38 87 SER A C 1
ATOM 736 O O . SER A 1 87 ? -0.962 0.398 13.498 1.00 97.38 87 SER A O 1
ATOM 738 N N . HIS A 1 88 ? 0.423 2.142 13.687 1.00 96.81 88 HIS A N 1
ATOM 739 C CA . HIS A 1 88 ? -0.539 2.915 14.471 1.00 96.81 88 HIS A CA 1
ATOM 740 C C . HIS A 1 88 ? -1.807 3.233 13.657 1.00 96.81 88 HIS A C 1
ATOM 742 O O . HIS A 1 88 ? -2.918 3.085 14.163 1.00 96.81 88 HIS A O 1
ATOM 748 N N . VAL A 1 89 ? -1.652 3.599 12.379 1.00 97.00 89 VAL A N 1
ATOM 749 C CA . VAL A 1 89 ? -2.775 3.941 11.497 1.00 97.00 89 VAL A CA 1
ATOM 750 C C . VAL A 1 89 ? -3.602 2.702 11.142 1.00 97.00 89 VAL A C 1
ATOM 752 O O . VAL A 1 89 ? -4.824 2.801 11.104 1.00 97.00 89 VAL A O 1
ATOM 755 N N . ASP A 1 90 ? -2.988 1.528 10.968 1.00 97.44 90 ASP A N 1
ATOM 756 C CA . ASP A 1 90 ? -3.711 0.266 10.752 1.00 97.44 90 ASP A CA 1
ATOM 757 C C . ASP A 1 90 ? -4.653 -0.050 11.923 1.00 97.44 90 ASP A C 1
ATOM 759 O O . ASP A 1 90 ? -5.821 -0.386 11.722 1.00 97.44 90 ASP A O 1
ATOM 763 N N . LYS A 1 91 ? -4.174 0.115 13.163 1.00 96.81 91 LYS A N 1
ATOM 764 C CA . LYS A 1 91 ? -4.990 -0.087 14.374 1.00 96.81 91 LYS A CA 1
ATOM 765 C C . LYS A 1 91 ? -6.139 0.920 14.450 1.00 96.81 91 LYS A C 1
ATOM 767 O O . LYS A 1 91 ? -7.264 0.539 14.764 1.00 96.81 91 LYS A O 1
ATOM 772 N N . LEU A 1 92 ? -5.881 2.188 14.118 1.00 96.19 92 LEU A N 1
ATOM 773 C CA . LEU A 1 92 ? -6.924 3.216 14.061 1.00 96.19 92 LEU A CA 1
ATOM 774 C C . LEU A 1 92 ? -7.972 2.918 12.986 1.00 96.19 92 LEU A C 1
ATOM 776 O O . LEU A 1 92 ? -9.156 3.107 13.245 1.00 96.19 92 LEU A O 1
ATOM 780 N N . LYS A 1 93 ? -7.563 2.428 11.809 1.00 95.62 93 LYS A N 1
ATOM 781 C CA . LYS A 1 93 ? -8.480 2.011 10.739 1.00 95.62 93 LYS A CA 1
ATOM 782 C C . LYS A 1 93 ? -9.425 0.919 11.227 1.00 95.62 93 LYS A C 1
ATOM 784 O O . LYS A 1 93 ? -10.633 1.056 11.060 1.00 95.62 93 LYS A O 1
ATOM 789 N N . ILE A 1 94 ? -8.891 -0.116 11.880 1.00 95.62 94 ILE A N 1
ATOM 790 C CA . ILE A 1 94 ? -9.693 -1.197 12.473 1.00 95.62 94 ILE A CA 1
ATOM 791 C C . ILE A 1 94 ? -10.678 -0.621 13.495 1.00 95.62 94 ILE A C 1
ATOM 793 O O . ILE A 1 94 ? -11.880 -0.848 13.379 1.00 95.62 94 ILE A O 1
ATOM 797 N N . ASN A 1 95 ? -10.191 0.178 14.446 1.00 95.12 95 ASN A N 1
ATOM 798 C CA . ASN A 1 95 ? -11.036 0.737 15.498 1.00 95.12 95 ASN A CA 1
ATOM 799 C C . ASN A 1 95 ? -12.137 1.658 14.955 1.00 95.12 95 ASN A C 1
ATOM 801 O O . ASN A 1 95 ? -13.265 1.585 15.431 1.00 95.12 95 ASN A O 1
ATOM 805 N N . ARG A 1 96 ? -11.840 2.498 13.952 1.00 93.69 96 ARG A N 1
ATOM 806 C CA . ARG A 1 96 ? -12.833 3.387 13.326 1.00 93.69 96 ARG A CA 1
ATOM 807 C C . ARG A 1 96 ? -13.869 2.605 12.523 1.00 93.69 96 ARG A C 1
ATOM 809 O O . ARG A 1 96 ? -15.054 2.878 12.668 1.00 93.69 96 ARG A O 1
ATOM 816 N N . LEU A 1 97 ? -13.439 1.626 11.723 1.00 93.94 97 LEU A N 1
ATOM 817 C CA . LEU A 1 97 ? -14.345 0.834 10.886 1.00 93.94 97 LEU A CA 1
ATOM 818 C C . LEU A 1 97 ? -15.318 -0.004 11.727 1.00 93.94 97 LEU A C 1
ATOM 820 O O . LEU A 1 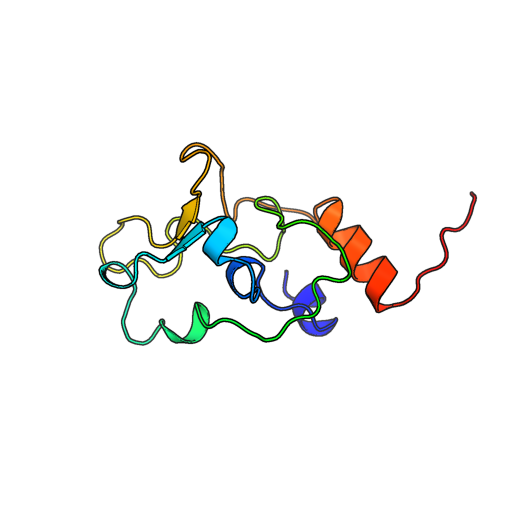97 ? -16.500 -0.071 11.410 1.00 93.94 97 LEU A O 1
ATOM 824 N N . TYR A 1 98 ? -14.827 -0.611 12.809 1.00 94.69 98 TYR A N 1
ATOM 825 C CA . TYR A 1 98 ? -15.615 -1.486 13.682 1.00 94.69 98 TYR A CA 1
ATOM 826 C C . TYR A 1 98 ? -16.174 -0.784 14.924 1.00 94.69 98 TYR A C 1
ATOM 828 O O . TYR A 1 98 ? -16.753 -1.446 15.782 1.00 94.69 98 TYR A O 1
ATOM 836 N N . GLN A 1 99 ? -16.014 0.541 15.025 1.00 92.69 99 GLN A N 1
ATOM 837 C CA . GLN A 1 99 ? -16.495 1.355 16.148 1.00 92.69 99 GLN A CA 1
ATOM 838 C C . GLN A 1 99 ? -16.062 0.791 17.513 1.00 92.69 99 GLN A C 1
ATOM 840 O O . GLN A 1 99 ? -16.827 0.775 18.478 1.00 92.69 99 GLN A O 1
ATOM 845 N N . CYS A 1 100 ? -14.822 0.305 17.592 1.00 92.69 100 CYS A N 1
ATOM 846 C CA . CYS A 1 100 ? -14.265 -0.219 18.831 1.00 92.69 100 CYS A CA 1
ATOM 847 C C . CYS A 1 100 ? -14.218 0.906 19.873 1.00 92.69 100 CYS A C 1
ATOM 849 O O . CYS A 1 100 ? -13.576 1.933 19.646 1.00 92.69 100 CYS A O 1
ATOM 851 N N . ALA A 1 101 ? -14.864 0.707 21.023 1.00 80.88 101 ALA A N 1
ATOM 852 C CA . ALA A 1 101 ? -14.736 1.624 22.146 1.00 80.88 101 ALA A CA 1
ATOM 853 C C . ALA A 1 101 ? -13.280 1.640 22.636 1.00 80.88 101 ALA A C 1
ATOM 855 O O . ALA A 1 101 ? -12.679 0.581 22.841 1.00 80.88 101 ALA A O 1
ATOM 856 N N . VAL A 1 102 ? -12.720 2.834 22.847 1.00 64.81 102 VAL A N 1
ATOM 857 C CA . VAL A 1 102 ? -11.534 2.968 23.695 1.00 64.81 102 VAL A CA 1
ATOM 858 C C . VAL A 1 102 ? -12.016 2.620 25.096 1.00 64.81 102 VAL A C 1
ATOM 860 O O . VAL A 1 102 ? -12.829 3.343 25.665 1.00 64.81 102 VAL A O 1
ATOM 863 N N . LYS A 1 103 ? -11.615 1.459 25.610 1.00 53.34 103 LYS A N 1
ATOM 864 C CA . LYS A 1 103 ? -11.733 1.223 27.043 1.00 53.34 103 LYS A CA 1
ATOM 865 C C . LYS A 1 103 ? -10.679 2.102 27.700 1.00 53.34 103 LYS A C 1
ATOM 867 O O . LYS A 1 103 ? -9.495 1.940 27.410 1.00 53.34 103 LYS A O 1
ATOM 872 N N . ASP A 1 104 ? -11.141 3.062 28.490 1.00 43.41 104 ASP A N 1
ATOM 873 C CA . ASP A 1 104 ? -10.312 3.797 29.437 1.00 43.41 104 ASP A CA 1
ATOM 874 C C . ASP A 1 104 ? -9.904 2.812 30.548 1.00 43.41 104 ASP A C 1
ATOM 876 O O . ASP A 1 104 ? -10.574 2.732 31.577 1.00 43.41 104 ASP A O 1
ATOM 880 N N . ASP A 1 105 ? -8.872 2.002 30.296 1.00 39.34 105 ASP A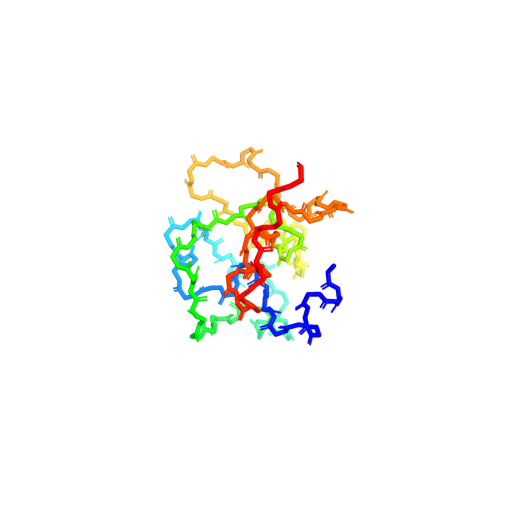 N 1
ATOM 881 C CA . ASP A 1 105 ? -8.201 1.181 31.314 1.00 39.34 105 ASP A CA 1
ATOM 882 C C . ASP A 1 105 ? -6.883 1.854 31.741 1.00 39.34 105 ASP A C 1
ATOM 884 O O . ASP A 1 105 ? -6.075 2.209 30.845 1.00 39.34 105 ASP A O 1
#